Protein AF-A0A7C5RWA0-F1 (afdb_monomer_lite)

Foldseek 3Di:
DDPVVVVVVVVVVVVVVVVVVVVVVVVVVVVPPPPPPVVVVVLVVVV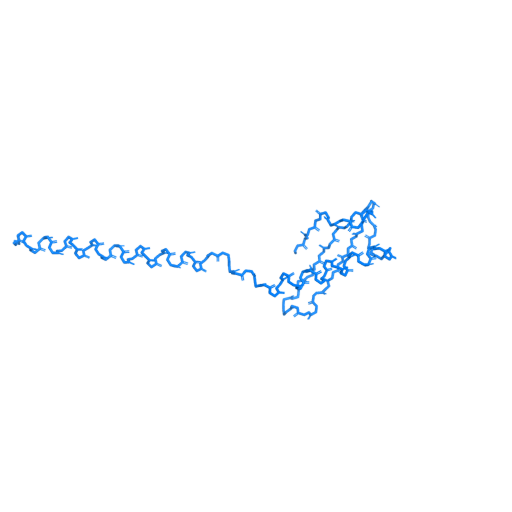LVVLLVCVVVVHADDDPQWGKDWDQSPPDPDRDIWIFIAGNNRHTDDTDD

Sequence (97 aa):
MNRVRKSFFLIASVFLIFSLMYLILLKMMSFGPKLYSISRFDDNLVLIKKAYDKCKRGEGQKVGTYSILTFDSPESKTRIKRKFVLDKDCSIKLFVY

pLDDT: mean 70.69, std 13.09, range [41.12, 88.88]

Secondary structure (DSSP, 8-state):
--HHHHHHHHHHHHHHHHHHHHHHHHHHHHTS-----HHHHHHHHHHHHHHHHHHHTT-SEEETTEEEEEEE-SSSSS-PEEEEEE-TT--EEEEE-

Radius of gyration: 26.77 Å; chains: 1; bounding box: 58×27×69 Å

Structure (mmCIF, N/CA/C/O backbone):
data_AF-A0A7C5RWA0-F1
#
_entry.id   AF-A0A7C5RWA0-F1
#
loop_
_atom_site.group_PDB
_atom_site.id
_atom_site.type_symbol
_atom_site.label_atom_id
_atom_site.label_alt_id
_atom_site.label_comp_id
_atom_site.label_asym_id
_atom_site.label_entity_id
_atom_site.label_seq_id
_atom_site.pdbx_PDB_ins_code
_atom_site.Cartn_x
_atom_site.Cartn_y
_atom_site.Cartn_z
_atom_site.occupancy
_atom_site.B_iso_or_equiv
_atom_site.auth_seq_id
_atom_site.auth_comp_id
_atom_site.auth_asym_id
_atom_site.auth_atom_id
_atom_site.pdbx_PDB_model_num
ATOM 1 N N . MET A 1 1 ? 40.953 15.010 -48.047 1.00 57.16 1 MET A N 1
ATOM 2 C CA . MET A 1 1 ? 39.932 14.035 -47.581 1.00 57.16 1 MET A CA 1
ATOM 3 C C . MET A 1 1 ? 38.705 14.116 -48.490 1.00 57.16 1 MET A C 1
ATOM 5 O O . MET A 1 1 ? 38.024 15.136 -48.461 1.00 57.16 1 MET A O 1
ATOM 9 N N . ASN A 1 2 ? 38.472 13.094 -49.328 1.00 59.16 2 ASN A N 1
ATOM 10 C CA . ASN A 1 2 ? 37.393 13.053 -50.333 1.00 59.16 2 ASN A CA 1
ATOM 11 C C . ASN A 1 2 ? 36.011 13.301 -49.708 1.00 59.16 2 ASN A C 1
ATOM 13 O O . ASN A 1 2 ? 35.725 12.753 -48.643 1.00 59.16 2 ASN A O 1
ATOM 17 N N . ARG A 1 3 ? 35.148 14.085 -50.381 1.00 65.81 3 ARG A N 1
ATOM 18 C CA . ARG A 1 3 ? 33.767 14.399 -49.941 1.00 65.81 3 ARG A CA 1
ATOM 19 C C . ARG A 1 3 ? 33.004 13.156 -49.473 1.00 65.81 3 ARG A C 1
ATOM 21 O O . ARG A 1 3 ? 32.368 13.199 -48.431 1.00 65.81 3 ARG A O 1
ATOM 28 N N . VAL A 1 4 ? 33.187 12.035 -50.170 1.00 70.88 4 VAL A N 1
ATOM 29 C CA . VAL A 1 4 ? 32.588 10.730 -49.845 1.00 70.88 4 VAL A CA 1
ATOM 30 C C . VAL A 1 4 ? 32.946 10.249 -48.431 1.00 70.88 4 VAL A C 1
ATOM 32 O O . VAL A 1 4 ? 32.070 9.816 -47.689 1.00 70.88 4 VAL A O 1
ATOM 35 N N . ARG A 1 5 ? 34.211 10.390 -48.004 1.00 72.19 5 ARG A N 1
ATOM 36 C CA . ARG A 1 5 ? 34.641 10.006 -46.647 1.00 72.19 5 ARG A CA 1
ATOM 37 C C . ARG A 1 5 ? 34.039 10.914 -45.576 1.00 72.19 5 ARG A C 1
ATOM 39 O O . ARG A 1 5 ? 33.700 10.422 -44.509 1.00 72.19 5 ARG A O 1
ATOM 46 N N . LYS A 1 6 ? 33.881 12.215 -45.857 1.00 72.88 6 LYS A N 1
ATOM 47 C CA . LYS A 1 6 ? 33.235 13.163 -44.930 1.00 72.88 6 LYS A CA 1
ATOM 48 C C . LYS A 1 6 ? 31.749 12.843 -44.754 1.00 72.88 6 LYS A C 1
ATOM 50 O O . LYS A 1 6 ? 31.278 12.810 -43.624 1.00 72.88 6 LYS A O 1
ATOM 55 N N . SER A 1 7 ? 31.040 12.554 -45.846 1.00 76.69 7 SER A N 1
ATOM 56 C CA . SER A 1 7 ? 29.625 12.164 -45.814 1.00 76.69 7 SER A CA 1
ATOM 57 C C . SER A 1 7 ? 29.406 10.837 -45.088 1.00 76.69 7 SER A C 1
ATOM 59 O O . SER A 1 7 ? 28.496 10.739 -44.274 1.00 76.69 7 SER A O 1
ATOM 61 N N . PHE A 1 8 ? 30.272 9.843 -45.308 1.00 82.00 8 PHE A N 1
ATOM 62 C CA . PHE A 1 8 ? 30.203 8.572 -44.583 1.00 82.00 8 PHE A CA 1
ATOM 63 C C . PHE A 1 8 ? 30.415 8.757 -43.074 1.00 82.00 8 PHE A C 1
ATOM 65 O O . PHE A 1 8 ? 29.668 8.202 -42.273 1.00 82.00 8 PHE A O 1
ATOM 72 N N . PHE A 1 9 ? 31.383 9.592 -42.681 1.00 82.38 9 PHE A N 1
ATOM 73 C CA . PHE A 1 9 ? 31.643 9.894 -41.271 1.00 82.38 9 PHE A CA 1
ATOM 74 C C . PHE A 1 9 ? 30.462 10.609 -40.600 1.00 82.38 9 PHE A C 1
ATOM 76 O O . PHE A 1 9 ? 30.136 10.311 -39.456 1.00 82.38 9 PHE A O 1
ATOM 83 N N . LEU A 1 10 ? 29.801 11.513 -41.331 1.00 82.19 10 LEU A N 1
ATOM 84 C CA . LEU A 1 10 ? 28.585 12.207 -40.895 1.00 82.19 10 LEU A CA 1
ATOM 85 C C . LEU A 1 10 ? 27.403 11.250 -40.706 1.00 82.19 10 LEU A C 1
ATOM 87 O O . LEU A 1 10 ? 26.678 11.353 -39.724 1.00 82.19 10 LEU A O 1
ATOM 91 N N . ILE A 1 11 ? 27.211 10.300 -41.620 1.00 85.62 11 ILE A N 1
ATOM 92 C CA . ILE A 1 11 ? 26.133 9.310 -41.502 1.00 85.62 11 ILE A CA 1
ATOM 93 C C . ILE A 1 11 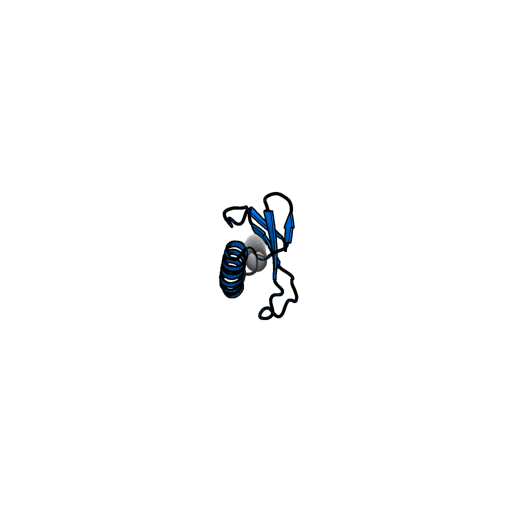? 26.397 8.381 -40.312 1.00 85.62 11 ILE A C 1
ATOM 95 O O . ILE A 1 11 ? 25.503 8.145 -39.502 1.00 85.62 11 ILE A O 1
ATOM 99 N N . ALA A 1 12 ? 27.635 7.901 -40.166 1.00 85.69 12 ALA A N 1
ATOM 100 C CA . ALA A 1 12 ? 28.023 7.024 -39.068 1.00 85.69 12 ALA A CA 1
ATOM 101 C C . ALA A 1 12 ? 27.890 7.707 -37.696 1.00 85.69 12 ALA A C 1
ATOM 103 O O . ALA A 1 12 ? 27.411 7.085 -36.747 1.00 85.69 12 ALA A O 1
ATOM 104 N N . SER A 1 13 ? 28.263 8.988 -37.585 1.00 84.06 13 SER A N 1
ATOM 105 C CA . SER A 1 13 ? 28.135 9.732 -36.329 1.00 84.06 13 SER A CA 1
ATOM 106 C C . SER A 1 13 ? 26.674 9.957 -35.940 1.00 84.06 13 SER A C 1
ATOM 108 O O . SER A 1 13 ? 26.323 9.764 -34.778 1.00 84.06 13 SER A O 1
ATOM 110 N N . VAL A 1 14 ? 25.800 10.279 -36.898 1.00 88.06 14 VAL A N 1
ATOM 111 C CA . VAL A 1 14 ? 24.355 10.413 -36.648 1.00 88.06 14 VAL A CA 1
ATOM 112 C C . VAL A 1 14 ? 23.751 9.080 -36.198 1.00 88.06 14 VAL A C 1
ATOM 114 O O . VAL A 1 14 ? 22.981 9.055 -35.239 1.00 88.06 14 VAL A O 1
ATOM 117 N N . PHE A 1 15 ? 24.138 7.966 -36.825 1.00 86.94 15 PHE A N 1
ATOM 118 C CA . PHE A 1 15 ? 23.650 6.635 -36.453 1.00 86.94 15 PHE A CA 1
ATOM 119 C C . PHE A 1 15 ? 24.080 6.231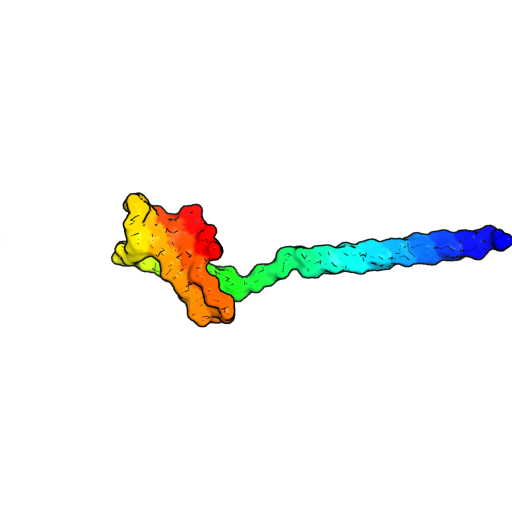 -35.034 1.00 86.94 15 PHE A C 1
ATOM 121 O O . PHE A 1 15 ? 23.273 5.718 -34.257 1.00 86.94 15 PHE A O 1
ATOM 128 N N . LEU A 1 16 ? 25.333 6.523 -34.666 1.00 86.75 16 LEU A N 1
ATOM 129 C CA . LEU A 1 16 ? 25.852 6.306 -33.312 1.00 86.75 16 LEU A CA 1
ATOM 130 C C . LEU A 1 16 ? 25.085 7.120 -32.265 1.00 86.75 16 LEU A C 1
ATOM 132 O O . LEU A 1 16 ? 24.727 6.582 -31.217 1.00 86.75 16 LEU A O 1
ATOM 136 N N . ILE A 1 17 ? 24.787 8.389 -32.556 1.00 87.00 17 ILE A N 1
ATOM 137 C CA . ILE A 1 17 ? 24.024 9.258 -31.651 1.00 87.00 17 ILE A CA 1
ATOM 138 C C . ILE A 1 17 ? 22.596 8.728 -31.469 1.00 87.00 17 ILE A C 1
ATOM 140 O O . ILE A 1 17 ? 22.126 8.619 -30.336 1.00 87.00 17 ILE A O 1
ATOM 144 N N . PHE A 1 18 ? 21.922 8.339 -32.554 1.00 86.75 18 PHE A N 1
ATOM 145 C CA . PHE A 1 18 ? 20.577 7.759 -32.483 1.00 86.75 18 PHE A CA 1
ATOM 146 C C . PHE A 1 18 ? 20.545 6.464 -31.667 1.00 86.75 18 PHE A C 1
ATOM 148 O O . PHE A 1 18 ? 19.674 6.292 -30.812 1.00 86.75 18 PHE A O 1
ATOM 155 N N . SER A 1 19 ? 21.520 5.577 -31.877 1.00 88.12 19 SER A N 1
ATOM 156 C CA . SER A 1 19 ? 21.631 4.333 -31.114 1.00 88.12 19 SER A CA 1
ATOM 157 C C . SER A 1 19 ? 21.857 4.591 -29.622 1.00 88.12 19 SER A C 1
ATOM 159 O O . SER A 1 19 ? 21.262 3.912 -28.784 1.00 88.12 19 SER A O 1
ATOM 161 N N . LEU A 1 20 ? 22.692 5.575 -29.274 1.00 88.88 20 LEU A N 1
ATOM 162 C CA . LEU A 1 20 ? 22.944 5.949 -27.883 1.00 88.88 20 LEU A CA 1
ATOM 163 C C . LEU A 1 20 ? 21.674 6.507 -27.225 1.00 88.88 20 LEU A C 1
ATOM 165 O O . LEU A 1 20 ? 21.331 6.118 -26.108 1.00 88.88 20 LEU A O 1
ATOM 169 N N . MET A 1 21 ? 20.940 7.368 -27.935 1.00 85.25 21 MET A N 1
ATOM 170 C CA . MET A 1 21 ? 19.690 7.933 -27.431 1.00 85.25 21 MET A CA 1
ATOM 171 C C . MET A 1 21 ? 18.611 6.874 -27.201 1.00 85.25 21 MET A C 1
ATOM 173 O O . MET A 1 21 ? 17.905 6.927 -26.193 1.00 85.25 21 MET A O 1
ATOM 177 N N . TYR A 1 22 ? 18.514 5.881 -28.085 1.00 87.44 22 TYR A N 1
ATOM 178 C CA . TYR A 1 22 ? 17.589 4.761 -27.930 1.00 87.44 22 TYR A CA 1
ATOM 179 C C . TYR A 1 22 ? 17.894 3.921 -26.678 1.00 87.44 22 TYR A C 1
ATOM 181 O O . TYR A 1 22 ? 16.984 3.587 -25.918 1.00 87.44 22 TYR A O 1
ATOM 189 N N . LEU A 1 23 ? 19.174 3.648 -26.397 1.00 83.44 23 LEU A N 1
ATOM 190 C CA . LEU A 1 23 ? 19.590 2.946 -25.176 1.00 83.44 23 LEU A CA 1
ATOM 191 C C . LEU A 1 23 ? 19.267 3.743 -23.904 1.00 83.44 23 LEU A C 1
ATOM 193 O O . LEU A 1 23 ? 18.860 3.158 -22.899 1.00 83.44 23 LEU A O 1
ATOM 197 N N . ILE A 1 24 ? 19.409 5.072 -23.941 1.00 81.31 24 ILE A N 1
ATOM 198 C CA . ILE A 1 24 ? 19.042 5.949 -22.820 1.00 81.31 24 ILE A CA 1
ATOM 199 C C . ILE A 1 24 ? 17.526 5.920 -22.586 1.00 81.31 24 ILE A C 1
ATOM 201 O O . ILE A 1 24 ? 17.099 5.762 -21.444 1.00 81.31 24 ILE A O 1
ATOM 205 N N . LEU A 1 25 ? 16.715 6.003 -23.645 1.00 78.81 25 LEU A N 1
ATOM 206 C CA . LEU A 1 25 ? 15.252 5.898 -23.566 1.00 78.81 25 LEU A CA 1
ATOM 207 C C . LEU A 1 25 ? 14.799 4.551 -22.982 1.00 78.81 25 LEU A C 1
ATOM 209 O O . LEU A 1 25 ? 13.977 4.528 -22.070 1.00 78.81 25 LEU A O 1
ATOM 213 N N . LEU A 1 26 ? 15.387 3.438 -23.430 1.00 73.50 26 LEU A N 1
ATOM 214 C CA . LEU A 1 26 ? 15.135 2.104 -22.870 1.00 73.50 26 LEU A CA 1
ATOM 215 C C . LEU A 1 26 ? 15.498 2.018 -21.385 1.00 73.50 26 LEU A C 1
ATOM 217 O O . LEU A 1 26 ? 14.747 1.461 -20.582 1.00 73.50 26 LEU A O 1
ATOM 221 N N . LYS A 1 27 ? 16.639 2.597 -20.998 1.00 71.06 27 LYS A N 1
ATOM 222 C CA . LYS A 1 27 ? 17.069 2.632 -19.599 1.00 71.06 27 LYS A CA 1
ATOM 223 C C . LYS A 1 27 ? 16.112 3.475 -18.751 1.00 71.06 27 LYS A C 1
ATOM 225 O O . LYS A 1 27 ? 15.739 3.032 -17.673 1.00 71.06 27 LYS A O 1
ATOM 230 N N . MET A 1 28 ? 15.648 4.621 -19.252 1.00 64.38 28 MET A N 1
ATOM 231 C CA . MET A 1 28 ? 14.630 5.454 -18.596 1.00 64.38 28 MET A CA 1
ATOM 232 C C . MET A 1 28 ? 13.281 4.731 -18.455 1.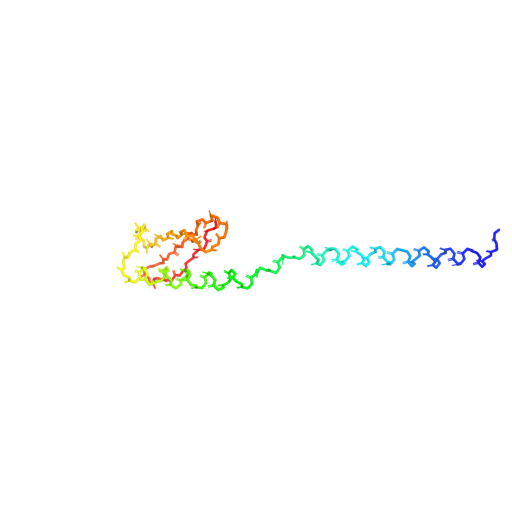00 64.38 28 MET A C 1
ATOM 234 O O . MET A 1 28 ? 12.660 4.827 -17.402 1.00 64.38 28 MET A O 1
ATOM 238 N N . MET A 1 29 ? 12.851 3.947 -19.452 1.00 60.94 29 MET A N 1
ATOM 239 C CA . MET A 1 29 ? 11.647 3.107 -19.339 1.00 60.94 29 MET A CA 1
ATOM 240 C C . MET A 1 29 ? 11.805 2.001 -18.283 1.00 60.94 29 MET A C 1
ATOM 242 O O . MET A 1 29 ? 10.857 1.715 -17.558 1.00 60.94 29 MET A O 1
ATOM 246 N N . SER A 1 30 ? 13.005 1.431 -18.132 1.00 55.94 30 SER A N 1
ATOM 247 C CA . SER A 1 30 ? 13.335 0.481 -17.053 1.00 55.94 30 SER A CA 1
ATOM 248 C C . SER A 1 30 ? 13.369 1.134 -15.657 1.00 55.94 30 SER A C 1
ATOM 250 O O . SER A 1 30 ? 13.124 0.469 -14.650 1.00 55.94 30 SER A O 1
ATOM 252 N N . PHE A 1 31 ? 13.609 2.450 -15.590 1.00 52.09 31 PHE A N 1
ATOM 253 C CA . PHE A 1 31 ? 13.458 3.274 -14.383 1.00 52.09 31 PHE A CA 1
ATOM 254 C C . PHE A 1 31 ? 12.039 3.831 -14.179 1.00 52.09 31 PHE A C 1
ATOM 256 O O . PHE A 1 31 ? 11.795 4.485 -13.161 1.00 52.09 31 PHE A O 1
ATOM 263 N N . GLY A 1 32 ? 11.091 3.553 -15.086 1.00 50.47 32 GLY A N 1
ATOM 264 C CA . GLY A 1 32 ? 9.667 3.729 -14.804 1.00 50.47 32 GLY A CA 1
ATOM 265 C C . GLY A 1 32 ? 9.317 3.008 -13.497 1.00 50.47 32 GLY A C 1
ATOM 266 O O . GLY A 1 32 ? 9.984 2.020 -13.171 1.00 50.47 32 GLY A O 1
ATOM 267 N N . PRO A 1 33 ? 8.346 3.504 -12.703 1.00 45.12 33 PRO A N 1
ATOM 268 C CA . PRO A 1 33 ? 8.056 2.958 -11.381 1.00 45.12 33 PRO A CA 1
ATOM 269 C C . PRO A 1 33 ? 7.922 1.450 -11.527 1.00 45.12 33 PRO A C 1
ATOM 271 O O . PRO A 1 33 ? 7.011 1.006 -12.227 1.00 45.12 33 PRO A O 1
ATOM 274 N N . LYS A 1 34 ? 8.886 0.694 -10.961 1.00 45.44 34 LYS A N 1
ATOM 275 C CA . LYS A 1 34 ? 8.910 -0.777 -10.980 1.00 45.44 34 LYS A CA 1
ATOM 276 C C . LYS A 1 34 ? 7.471 -1.213 -10.860 1.00 45.44 34 LYS A C 1
ATOM 278 O O . LYS A 1 34 ? 6.895 -0.860 -9.831 1.00 45.44 34 LYS A O 1
ATOM 283 N N . LEU A 1 35 ? 6.931 -1.864 -11.901 1.00 42.19 35 LEU A N 1
ATOM 284 C CA . LEU A 1 35 ? 5.580 -2.425 -11.941 1.00 42.19 35 LEU A CA 1
ATOM 285 C C . LEU A 1 35 ? 5.233 -2.840 -10.521 1.00 42.19 35 LEU A C 1
ATOM 287 O O . LEU A 1 35 ? 5.786 -3.824 -10.021 1.00 42.19 35 LEU A O 1
ATOM 291 N N . TYR A 1 36 ? 4.477 -1.975 -9.835 1.00 41.12 36 TYR A N 1
ATOM 292 C CA . TYR A 1 36 ? 4.161 -2.141 -8.428 1.00 41.12 36 TYR A CA 1
ATOM 293 C C . TYR A 1 36 ? 3.431 -3.466 -8.412 1.00 41.12 36 TYR A C 1
ATOM 295 O O . TYR A 1 36 ? 2.360 -3.577 -9.004 1.00 41.12 36 TYR A O 1
ATOM 303 N N . SER A 1 37 ? 4.117 -4.491 -7.908 1.00 45.50 37 SER A N 1
ATOM 304 C CA . SER A 1 37 ? 3.774 -5.878 -8.178 1.00 45.50 37 SER A CA 1
ATOM 305 C C . SER A 1 37 ? 2.302 -6.061 -7.858 1.00 45.50 37 SER A C 1
ATOM 307 O O . SER A 1 37 ? 1.895 -5.753 -6.741 1.00 45.50 37 SER A O 1
ATOM 309 N N . ILE A 1 38 ? 1.513 -6.514 -8.829 1.00 49.41 38 ILE A N 1
ATOM 310 C CA . ILE A 1 38 ? 0.064 -6.739 -8.703 1.00 49.41 38 ILE A CA 1
ATOM 311 C C . ILE A 1 38 ? -0.262 -7.503 -7.402 1.00 49.41 38 ILE A C 1
ATOM 313 O O . ILE A 1 38 ? -1.219 -7.172 -6.713 1.00 49.41 38 ILE A O 1
ATOM 317 N N . SER A 1 39 ? 0.650 -8.378 -6.962 1.00 48.38 39 SER A N 1
ATOM 318 C CA . SER A 1 39 ? 0.608 -9.061 -5.663 1.00 48.38 39 SER A CA 1
ATOM 319 C C . SER A 1 39 ? 0.480 -8.141 -4.434 1.00 48.38 39 SER A C 1
ATOM 321 O O . SER A 1 39 ? -0.238 -8.463 -3.499 1.00 48.38 39 SER A O 1
ATOM 323 N N . ARG A 1 40 ? 1.119 -6.963 -4.412 1.00 51.34 40 ARG A N 1
ATOM 324 C CA . ARG A 1 40 ? 0.985 -5.990 -3.311 1.00 51.34 40 ARG A CA 1
ATOM 325 C C . ARG A 1 40 ? -0.364 -5.277 -3.326 1.00 51.34 40 ARG A C 1
ATOM 327 O O . ARG A 1 40 ? -0.760 -4.749 -2.288 1.00 51.34 40 ARG A O 1
ATOM 334 N N . PHE A 1 41 ? -1.023 -5.198 -4.481 1.00 55.28 41 PHE A N 1
ATOM 335 C CA . PHE A 1 41 ? -2.350 -4.602 -4.598 1.00 55.28 41 PHE A CA 1
ATOM 336 C C . PHE A 1 41 ? -3.408 -5.540 -4.006 1.00 55.28 41 PHE A C 1
ATOM 338 O O . PHE A 1 41 ? -4.237 -5.090 -3.217 1.00 55.28 41 PHE A O 1
ATOM 345 N N . ASP A 1 42 ? -3.284 -6.842 -4.272 1.00 60.06 42 ASP A N 1
ATOM 346 C CA . ASP A 1 42 ? -4.109 -7.879 -3.643 1.00 60.06 42 ASP A CA 1
ATOM 347 C C . ASP A 1 42 ? -3.880 -7.946 -2.124 1.00 60.06 42 ASP A C 1
ATOM 349 O O . ASP A 1 42 ? -4.842 -7.887 -1.355 1.00 60.06 42 ASP A O 1
ATOM 353 N N . ASP A 1 43 ? -2.621 -7.921 -1.663 1.00 62.78 43 ASP A N 1
ATOM 354 C CA . ASP A 1 43 ? -2.305 -7.864 -0.225 1.00 62.78 43 ASP A CA 1
ATOM 355 C C . ASP A 1 43 ? -2.898 -6.609 0.443 1.00 62.78 43 ASP A C 1
ATOM 357 O O . ASP A 1 43 ? -3.380 -6.638 1.578 1.00 62.78 43 ASP A O 1
ATOM 361 N N . ASN A 1 44 ? -2.861 -5.468 -0.256 1.00 65.44 44 ASN A N 1
ATOM 362 C CA . ASN A 1 44 ? -3.468 -4.229 0.220 1.00 65.44 44 ASN A CA 1
ATOM 363 C C . ASN A 1 44 ? -4.989 -4.353 0.329 1.00 65.44 44 ASN A C 1
ATOM 365 O O . ASN A 1 44 ? -5.535 -3.921 1.339 1.00 65.44 44 ASN A O 1
ATOM 369 N N . LEU A 1 45 ? -5.667 -4.956 -0.651 1.00 71.00 45 LEU A N 1
ATOM 370 C CA . LEU A 1 45 ? -7.116 -5.184 -0.619 1.00 71.00 45 LEU A CA 1
ATOM 371 C C . LEU A 1 45 ? -7.529 -6.071 0.562 1.00 71.00 45 LEU A C 1
ATOM 373 O O . LEU A 1 45 ? -8.494 -5.753 1.262 1.00 71.00 45 LEU A O 1
ATOM 377 N N . VAL A 1 46 ? -6.769 -7.133 0.842 1.00 77.38 46 VAL A N 1
ATOM 378 C CA . VAL A 1 46 ? -7.008 -8.008 2.000 1.00 77.38 46 VAL A CA 1
ATOM 379 C C . VAL A 1 46 ? -6.837 -7.240 3.314 1.00 77.38 46 VAL A C 1
ATOM 381 O O . VAL A 1 46 ? -7.695 -7.326 4.197 1.00 77.38 46 VAL A O 1
ATOM 384 N N . LEU A 1 47 ? -5.774 -6.439 3.446 1.00 76.81 47 LEU A N 1
ATOM 385 C CA . LEU A 1 47 ? -5.538 -5.627 4.644 1.00 76.81 47 LEU A CA 1
ATOM 386 C C . LEU A 1 47 ? -6.574 -4.509 4.815 1.00 76.81 47 LEU A C 1
ATOM 388 O O . LEU A 1 47 ? -7.011 -4.266 5.936 1.00 76.81 47 LEU A O 1
ATOM 392 N N . ILE A 1 48 ? -7.018 -3.884 3.723 1.00 75.88 48 ILE A N 1
ATOM 393 C CA . ILE A 1 48 ? -8.095 -2.885 3.704 1.00 75.88 48 ILE A CA 1
ATOM 394 C C . ILE A 1 48 ? -9.399 -3.501 4.208 1.00 75.88 48 ILE A C 1
ATOM 396 O O . ILE A 1 48 ? -10.032 -2.950 5.110 1.00 75.88 48 ILE A O 1
ATOM 400 N N . LYS A 1 49 ? -9.779 -4.669 3.679 1.00 82.19 49 LYS A N 1
ATOM 401 C CA . LYS A 1 49 ? -10.982 -5.383 4.117 1.00 82.19 49 LYS A CA 1
ATOM 402 C C . LYS A 1 49 ? -10.896 -5.751 5.598 1.00 82.19 49 LYS A C 1
ATOM 404 O O . LYS A 1 49 ? -11.833 -5.512 6.353 1.00 82.19 49 LYS A O 1
ATOM 409 N N . LYS A 1 50 ? -9.737 -6.239 6.043 1.00 82.38 50 LYS A N 1
ATOM 410 C CA . LYS A 1 50 ? -9.484 -6.559 7.454 1.00 82.38 50 LYS A CA 1
ATOM 411 C C . LYS A 1 50 ? -9.560 -5.320 8.354 1.00 82.38 50 LYS A C 1
ATOM 413 O O . LYS A 1 50 ? -10.051 -5.414 9.476 1.00 82.38 50 LYS A O 1
ATOM 418 N N . ALA A 1 51 ? -9.089 -4.169 7.876 1.00 80.88 51 ALA A N 1
ATOM 419 C CA . ALA A 1 51 ? -9.190 -2.893 8.578 1.00 80.88 51 ALA A CA 1
ATOM 420 C C . ALA A 1 51 ? -10.651 -2.437 8.712 1.00 80.88 51 ALA A C 1
ATOM 422 O O . ALA A 1 51 ? -11.081 -2.058 9.801 1.00 80.88 51 ALA A O 1
ATOM 423 N N . TYR A 1 52 ? -11.430 -2.557 7.638 1.00 81.94 52 TYR A N 1
ATOM 424 C CA . TYR A 1 52 ? -12.861 -2.266 7.636 1.00 81.94 52 TYR A CA 1
ATOM 425 C C . TYR A 1 52 ? -13.639 -3.159 8.614 1.00 81.94 52 TYR A C 1
ATOM 427 O O . TYR A 1 52 ? -14.384 -2.652 9.454 1.00 81.94 52 TYR A O 1
ATOM 435 N N . ASP A 1 53 ? -13.416 -4.475 8.567 1.00 85.56 53 ASP A N 1
ATOM 436 C CA . ASP A 1 53 ? -14.110 -5.437 9.428 1.00 85.56 53 ASP A CA 1
ATOM 437 C C . ASP A 1 53 ? -13.808 -5.196 10.914 1.00 85.56 53 ASP A C 1
ATOM 439 O O . ASP A 1 53 ? -14.713 -5.249 11.748 1.00 85.56 53 ASP A O 1
ATOM 443 N N . LYS A 1 54 ? -12.551 -4.879 11.254 1.00 83.56 54 LYS A N 1
ATOM 444 C CA . LYS A 1 54 ? -12.164 -4.522 12.627 1.00 83.56 54 LYS A CA 1
ATOM 445 C C . LYS A 1 54 ? -12.8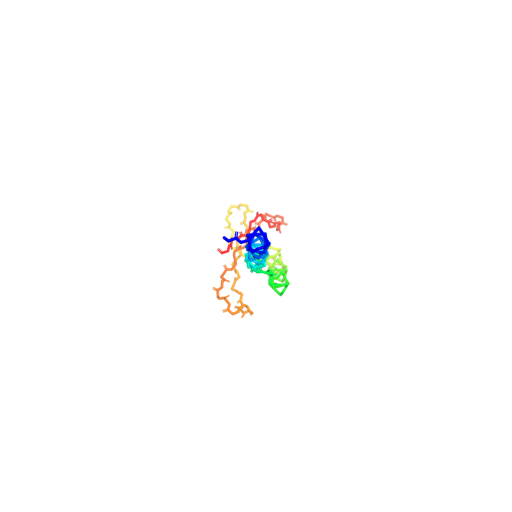00 -3.215 13.089 1.00 83.56 54 LYS A C 1
ATOM 447 O O . LYS A 1 54 ? -13.329 -3.163 14.196 1.00 83.56 54 LYS A O 1
ATOM 452 N N . CYS A 1 55 ? -12.823 -2.196 12.233 1.00 81.44 55 CYS A N 1
ATOM 453 C CA . CYS A 1 55 ? -13.497 -0.938 12.544 1.00 81.44 55 CYS A CA 1
ATOM 454 C C . CYS A 1 55 ? -14.998 -1.146 12.801 1.00 81.44 55 CYS A C 1
ATOM 456 O O . CYS A 1 55 ? -15.519 -0.646 13.797 1.00 81.44 55 CYS A O 1
ATOM 458 N N . LYS A 1 56 ? -15.682 -1.972 11.993 1.00 83.25 56 LYS A N 1
ATOM 459 C CA . LYS A 1 56 ? -17.097 -2.319 12.215 1.00 83.25 56 LYS A CA 1
ATOM 460 C C . LYS A 1 56 ? -17.359 -3.033 13.539 1.00 83.25 56 LYS A C 1
ATOM 462 O O . LYS A 1 56 ? -18.422 -2.853 14.122 1.00 83.25 56 LYS A O 1
ATOM 467 N N . ARG A 1 57 ? -16.402 -3.826 14.024 1.00 86.12 57 ARG A N 1
ATOM 468 C CA . ARG A 1 57 ? -16.467 -4.482 15.342 1.00 86.12 57 ARG A CA 1
ATOM 469 C C . ARG A 1 57 ? -16.146 -3.531 16.500 1.00 86.12 57 ARG A C 1
ATOM 471 O O . ARG A 1 57 ? -16.192 -3.940 17.654 1.00 86.12 57 ARG A O 1
ATOM 478 N N . GLY A 1 58 ? -15.824 -2.270 16.208 1.00 77.88 58 GLY A N 1
ATOM 479 C CA . GLY A 1 58 ? -15.406 -1.282 17.198 1.00 77.88 58 GLY A CA 1
ATOM 480 C C . GLY A 1 58 ? -13.980 -1.492 17.712 1.00 77.88 58 GLY A C 1
ATOM 481 O O . GLY A 1 58 ? -13.613 -0.877 18.714 1.00 77.88 58 GLY A O 1
ATOM 482 N N . GLU A 1 59 ? -13.191 -2.340 17.044 1.00 76.56 59 GLU A N 1
ATOM 483 C CA . GLU A 1 59 ? -11.795 -2.618 17.372 1.00 76.56 59 GLU A CA 1
ATOM 484 C C . GLU A 1 59 ? -10.866 -1.545 16.781 1.00 76.56 59 GLU A C 1
ATOM 486 O O . GLU A 1 59 ? -11.085 -1.036 15.681 1.00 76.56 59 GLU A O 1
ATOM 491 N N . GLY A 1 60 ? -9.777 -1.242 17.492 1.00 74.44 60 GLY A N 1
ATOM 492 C CA . GLY A 1 60 ? -8.768 -0.265 17.078 1.00 74.44 60 GLY A CA 1
ATOM 493 C C . GLY A 1 60 ? -8.593 0.871 18.077 1.00 74.44 60 GLY A C 1
ATOM 494 O O . GLY A 1 60 ? -9.376 1.042 19.011 1.00 74.44 60 GLY A O 1
ATOM 495 N N . GLN A 1 61 ? -7.526 1.646 17.901 1.00 81.25 61 GLN A N 1
ATOM 496 C CA . GLN A 1 61 ? -7.252 2.783 18.769 1.00 81.25 61 GLN A CA 1
ATOM 497 C C . GLN A 1 61 ? -8.138 3.956 18.345 1.00 81.25 61 GLN A C 1
ATOM 499 O O . GLN A 1 61 ? -7.949 4.522 17.268 1.00 81.25 61 GLN A O 1
ATOM 504 N N . LYS A 1 62 ? -9.112 4.315 19.183 1.00 77.81 62 LYS A N 1
ATOM 505 C CA . LYS A 1 62 ? -10.011 5.444 18.924 1.00 77.81 62 LYS A CA 1
ATOM 506 C C . LYS A 1 62 ? -9.321 6.755 19.289 1.00 77.81 62 LYS A C 1
ATOM 508 O O . LYS A 1 62 ? -8.885 6.931 20.424 1.00 77.81 62 LYS A O 1
ATOM 513 N N . VAL A 1 63 ? -9.233 7.670 18.330 1.00 77.56 63 VAL A N 1
ATOM 514 C CA . VAL A 1 63 ? -8.674 9.014 18.503 1.00 77.56 63 VAL A CA 1
ATOM 515 C C . VAL A 1 63 ? -9.675 10.014 17.932 1.00 77.56 63 VAL A C 1
ATOM 517 O O . VAL A 1 63 ? -9.777 10.199 16.719 1.00 77.56 63 VAL A O 1
ATOM 520 N N . GLY A 1 64 ? -10.459 10.637 18.815 1.00 80.19 64 GLY A N 1
ATOM 521 C CA . GLY A 1 64 ? -11.539 11.542 18.421 1.00 80.19 64 GLY A CA 1
ATOM 522 C C . GLY A 1 64 ? -12.630 10.821 17.623 1.00 80.19 64 GLY A C 1
ATOM 523 O O . GLY A 1 64 ? -13.270 9.900 18.127 1.00 80.19 64 GLY A O 1
ATOM 524 N N . THR A 1 65 ? -12.854 11.249 16.378 1.00 78.38 65 THR A N 1
ATOM 525 C CA . THR A 1 65 ? -13.801 10.617 15.442 1.00 78.38 65 THR A CA 1
ATOM 526 C C . THR A 1 65 ? -13.197 9.443 14.670 1.00 78.38 65 THR A C 1
ATOM 528 O O . THR A 1 65 ? -13.933 8.721 14.007 1.00 78.38 65 THR A O 1
ATOM 531 N N . TYR A 1 66 ? -11.885 9.225 14.768 1.00 77.00 66 TYR A N 1
ATOM 532 C CA . TYR A 1 66 ? -11.173 8.257 13.944 1.00 77.00 66 TYR A CA 1
ATOM 533 C C . TYR A 1 66 ? -10.827 6.979 14.709 1.00 77.00 66 TYR A C 1
ATOM 535 O O . TYR A 1 66 ? -10.547 6.998 15.909 1.00 77.00 66 TYR A O 1
ATOM 543 N N . SER A 1 67 ? -10.781 5.869 13.980 1.00 77.75 67 SER A N 1
ATOM 544 C CA . SER A 1 67 ? -10.263 4.581 14.433 1.00 77.75 67 SER A CA 1
ATOM 545 C C . SER A 1 67 ? -8.960 4.279 13.701 1.00 77.75 67 SER A C 1
ATOM 547 O O . SER A 1 67 ? -8.922 4.190 12.473 1.00 77.75 67 SER A O 1
ATOM 549 N N . ILE A 1 68 ? -7.877 4.130 14.461 1.00 80.06 68 ILE A N 1
ATOM 550 C CA . ILE A 1 68 ? -6.544 3.834 13.939 1.00 80.06 68 ILE A CA 1
ATOM 551 C C . ILE A 1 68 ? -6.273 2.342 14.113 1.00 80.06 68 ILE A C 1
ATOM 553 O O . ILE A 1 68 ? -6.290 1.809 15.227 1.00 80.06 68 ILE A O 1
ATOM 557 N N . LEU A 1 69 ? -5.982 1.667 13.003 1.00 80.31 69 LEU A N 1
ATOM 558 C CA . LEU A 1 69 ? -5.634 0.251 12.969 1.00 80.31 69 LEU A CA 1
ATOM 559 C C . LEU A 1 69 ? -4.247 0.077 12.361 1.00 80.31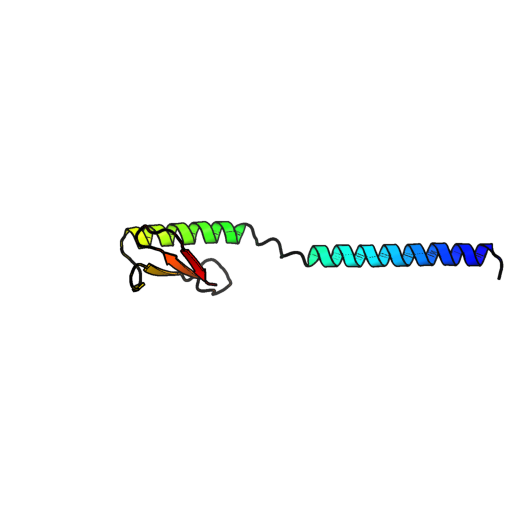 69 LEU A C 1
ATOM 561 O O . LEU A 1 69 ? -3.961 0.561 11.269 1.00 80.31 69 LEU A O 1
ATOM 565 N N . THR A 1 70 ? -3.379 -0.625 13.082 1.00 79.06 70 THR A N 1
ATOM 566 C CA . THR A 1 70 ? -2.042 -0.978 12.598 1.00 79.06 70 THR A CA 1
ATOM 567 C C . THR A 1 70 ? -2.018 -2.468 12.307 1.00 79.06 70 THR A C 1
ATOM 569 O O . THR A 1 70 ? -2.401 -3.269 13.161 1.00 79.06 70 THR A O 1
ATOM 572 N N . PHE A 1 71 ? -1.570 -2.836 11.113 1.00 75.06 71 PHE A N 1
ATOM 573 C CA . PHE A 1 71 ? -1.363 -4.226 10.737 1.00 75.06 71 PHE A CA 1
ATOM 574 C C . PHE A 1 71 ? 0.113 -4.460 10.458 1.00 75.06 71 PHE A C 1
ATOM 576 O O . PHE A 1 71 ? 0.734 -3.753 9.660 1.00 75.06 71 PHE A O 1
ATOM 583 N N . ASP A 1 72 ? 0.651 -5.489 11.101 1.00 66.50 72 ASP A N 1
ATOM 584 C CA . ASP A 1 72 ? 1.865 -6.127 10.627 1.00 66.50 72 ASP A CA 1
ATOM 585 C C . ASP A 1 72 ? 1.476 -6.969 9.409 1.00 66.50 72 ASP A C 1
ATOM 587 O O . ASP A 1 72 ? 0.451 -7.652 9.428 1.00 66.50 72 ASP A O 1
ATOM 591 N N . SER A 1 73 ? 2.245 -6.872 8.329 1.00 61.00 73 SER A N 1
ATOM 592 C CA . SER A 1 73 ? 2.059 -7.699 7.138 1.00 61.00 73 SER A CA 1
ATOM 593 C C . SER A 1 73 ? 2.909 -8.964 7.301 1.00 61.00 73 SER A C 1
ATOM 595 O O . SER A 1 73 ? 4.110 -8.901 7.026 1.00 61.00 73 SER A O 1
ATOM 597 N N . PRO A 1 74 ? 2.357 -10.095 7.793 1.00 55.31 74 PRO A N 1
ATOM 598 C CA . PRO A 1 74 ? 3.129 -11.327 7.952 1.00 55.31 74 PRO A CA 1
ATOM 599 C C . PRO A 1 74 ? 3.545 -11.929 6.602 1.00 55.31 74 PRO A C 1
ATOM 601 O O . PRO A 1 74 ? 4.542 -12.640 6.536 1.00 55.31 74 PRO A O 1
ATOM 604 N N . GLU A 1 75 ? 2.808 -11.627 5.528 1.00 53.41 75 GLU A N 1
ATOM 605 C CA . GLU A 1 75 ? 2.997 -12.228 4.201 1.00 53.41 75 GLU A CA 1
ATOM 606 C C . GLU A 1 75 ? 4.035 -11.495 3.344 1.00 53.41 75 GLU A C 1
ATOM 608 O O . GLU A 1 75 ? 4.727 -12.107 2.527 1.00 53.41 75 GLU A O 1
ATOM 613 N N . SER A 1 76 ? 4.234 -10.190 3.556 1.00 52.53 76 SER A N 1
ATOM 614 C CA . SER A 1 76 ? 5.268 -9.467 2.819 1.00 52.53 76 SER A CA 1
ATOM 615 C C . SER A 1 76 ? 6.625 -9.630 3.506 1.00 52.53 76 SER A C 1
ATOM 617 O O . SER A 1 76 ? 6.800 -9.177 4.633 1.00 52.53 76 SER A O 1
ATOM 619 N N . LYS A 1 77 ? 7.631 -10.164 2.792 1.00 51.88 77 LYS A N 1
ATOM 620 C CA . LYS A 1 77 ? 9.046 -10.244 3.243 1.00 51.88 77 LYS A CA 1
ATOM 621 C C . LYS A 1 77 ? 9.615 -8.909 3.763 1.00 51.88 77 LYS A C 1
ATOM 623 O O . LYS A 1 77 ? 10.635 -8.880 4.444 1.00 51.88 77 LYS A O 1
ATOM 628 N N . THR A 1 78 ? 8.963 -7.797 3.440 1.00 48.25 78 THR A N 1
ATOM 629 C CA . THR A 1 78 ? 9.202 -6.474 4.012 1.00 48.25 78 THR A CA 1
ATOM 630 C C . THR A 1 78 ? 8.385 -6.287 5.296 1.00 48.25 78 THR A C 1
ATOM 632 O O . THR A 1 78 ? 7.164 -6.192 5.215 1.00 48.25 78 THR A O 1
ATOM 635 N N . ARG A 1 79 ? 9.042 -6.175 6.464 1.00 56.34 79 ARG A N 1
ATOM 636 C CA . ARG A 1 79 ? 8.426 -5.870 7.781 1.00 56.34 79 ARG A CA 1
ATOM 637 C C . ARG A 1 79 ? 7.878 -4.431 7.870 1.00 56.34 79 ARG A C 1
ATOM 639 O O . ARG A 1 79 ? 8.242 -3.671 8.762 1.00 56.34 79 ARG A O 1
ATOM 646 N N . ILE A 1 80 ? 7.054 -4.022 6.914 1.00 60.44 80 ILE A N 1
ATOM 647 C CA . ILE A 1 80 ? 6.445 -2.691 6.885 1.00 60.44 80 ILE A CA 1
ATOM 648 C C . ILE A 1 80 ? 5.139 -2.766 7.671 1.00 60.44 80 ILE A C 1
ATOM 650 O O . ILE A 1 80 ? 4.249 -3.547 7.324 1.00 60.44 80 ILE A O 1
ATOM 654 N N . LYS A 1 81 ? 5.031 -1.962 8.732 1.00 66.50 81 LYS A N 1
ATOM 655 C CA . LYS A 1 81 ? 3.788 -1.799 9.491 1.00 66.50 81 LYS A CA 1
ATOM 656 C C . LYS A 1 81 ? 2.882 -0.847 8.726 1.00 66.50 81 LYS A C 1
ATOM 658 O O . LYS A 1 81 ? 3.264 0.294 8.509 1.00 66.50 81 LYS A O 1
ATOM 663 N N . ARG A 1 82 ? 1.688 -1.290 8.331 1.00 71.50 82 ARG A N 1
ATOM 664 C CA . ARG A 1 82 ? 0.723 -0.433 7.622 1.00 71.50 82 ARG A CA 1
ATOM 665 C C . ARG A 1 82 ? -0.278 0.139 8.615 1.00 71.50 82 ARG A C 1
ATOM 667 O O . ARG A 1 82 ? -0.915 -0.618 9.353 1.00 71.50 82 ARG A O 1
ATOM 674 N N . LYS A 1 83 ? -0.417 1.467 8.634 1.00 74.62 83 LYS A N 1
ATOM 675 C CA . LYS A 1 83 ? -1.422 2.173 9.439 1.00 74.62 83 LYS A CA 1
ATOM 676 C C . LYS A 1 83 ? -2.589 2.615 8.565 1.00 74.62 83 LYS A C 1
ATOM 678 O O . LYS A 1 83 ? -2.397 3.287 7.554 1.00 74.62 83 LYS A O 1
ATOM 683 N N . PHE A 1 84 ? -3.793 2.272 9.009 1.00 77.75 84 PHE A N 1
ATOM 684 C CA . PHE A 1 84 ? -5.056 2.681 8.411 1.00 77.75 84 PHE A CA 1
ATOM 685 C C . PHE A 1 84 ? -5.784 3.609 9.375 1.00 77.75 84 PHE A C 1
ATOM 687 O O . PHE A 1 84 ? -5.973 3.268 10.546 1.00 77.75 84 PHE A O 1
ATOM 694 N N . VAL A 1 85 ? -6.189 4.773 8.871 1.00 76.31 85 VAL A N 1
ATOM 695 C CA . VAL A 1 85 ? -7.028 5.727 9.599 1.00 76.31 85 VAL A CA 1
ATOM 696 C C . VAL A 1 85 ? -8.418 5.688 8.984 1.00 76.31 85 VAL A C 1
ATOM 698 O O . VAL A 1 85 ? -8.603 6.040 7.814 1.00 76.31 85 VAL A O 1
ATOM 701 N N . LEU A 1 86 ? -9.377 5.215 9.771 1.00 78.25 86 LEU A N 1
ATOM 702 C CA . LEU A 1 86 ? -10.770 5.043 9.377 1.00 78.25 86 LEU A CA 1
ATOM 703 C C . LEU A 1 86 ? -11.642 6.044 10.135 1.00 78.25 86 LEU A C 1
ATOM 705 O O . LEU A 1 86 ? -11.406 6.298 11.313 1.00 78.25 86 LEU A O 1
ATOM 709 N N . ASP A 1 87 ? -12.632 6.621 9.466 1.00 75.31 87 ASP A N 1
ATOM 710 C CA . ASP A 1 87 ? -13.621 7.507 10.097 1.00 75.31 87 ASP A CA 1
ATOM 711 C C . ASP A 1 87 ? -14.693 6.708 10.870 1.00 75.31 87 ASP A C 1
ATOM 713 O O . ASP A 1 87 ? -14.661 5.474 10.882 1.00 75.31 87 ASP A O 1
ATOM 717 N N . LYS A 1 88 ? -15.674 7.383 11.486 1.00 69.44 88 LYS A N 1
ATOM 718 C CA . LYS A 1 88 ? -16.804 6.734 12.187 1.00 69.44 88 LYS A CA 1
ATOM 719 C C . LYS A 1 88 ? -17.583 5.749 11.310 1.00 69.44 88 LYS A C 1
ATOM 721 O O . LYS A 1 88 ? -18.009 4.712 11.806 1.00 69.44 88 LYS A O 1
ATOM 726 N N . ASP A 1 89 ? -17.702 6.040 10.015 1.00 77.12 89 ASP A N 1
ATOM 727 C CA . ASP A 1 89 ? -18.370 5.171 9.033 1.00 77.12 89 ASP A CA 1
ATOM 728 C C . ASP A 1 89 ? -17.444 4.078 8.469 1.00 77.12 89 ASP A C 1
ATOM 730 O O . ASP A 1 89 ? -17.763 3.413 7.481 1.00 77.12 89 ASP A O 1
ATOM 734 N N . CYS A 1 90 ? -16.257 3.910 9.058 1.00 72.75 90 CYS A N 1
ATOM 735 C CA . CYS A 1 90 ? -15.209 3.010 8.590 1.00 72.75 90 CYS A CA 1
ATOM 736 C C . CYS A 1 90 ? -14.761 3.279 7.143 1.00 72.75 90 CYS A C 1
ATOM 738 O O . CYS A 1 90 ? -14.294 2.378 6.447 1.00 72.75 90 CYS A O 1
ATOM 740 N N . SER A 1 91 ? -14.867 4.529 6.685 1.00 74.81 91 SER A N 1
ATOM 741 C CA . SER A 1 91 ? -14.281 4.973 5.419 1.00 74.81 91 SER A CA 1
ATOM 742 C C . SER A 1 91 ? -12.787 5.260 5.603 1.00 74.81 91 SER A C 1
ATOM 744 O O . SER A 1 91 ? -12.384 5.909 6.571 1.00 74.81 91 SER A O 1
ATOM 746 N N . ILE A 1 92 ? -11.940 4.752 4.700 1.00 69.75 92 ILE A N 1
ATOM 747 C CA . ILE A 1 92 ? -10.488 4.982 4.763 1.00 69.75 92 ILE A CA 1
ATOM 748 C C . ILE A 1 92 ? -10.205 6.419 4.335 1.00 69.75 92 ILE A C 1
ATOM 750 O O . ILE A 1 92 ? -10.494 6.797 3.201 1.00 69.75 92 ILE A O 1
ATOM 754 N N . LYS A 1 93 ? -9.614 7.212 5.232 1.00 64.56 93 LYS A N 1
ATOM 755 C CA . LYS A 1 93 ? -9.233 8.603 4.949 1.00 64.56 93 LYS A CA 1
ATOM 756 C C . LYS A 1 93 ? -7.771 8.740 4.538 1.00 64.56 93 LYS A C 1
ATOM 758 O O . LYS A 1 93 ? -7.450 9.630 3.758 1.00 64.56 93 LYS A O 1
ATOM 763 N N . LEU A 1 94 ? -6.885 7.881 5.053 1.00 56.44 94 LEU A N 1
ATOM 764 C CA . LEU A 1 94 ? -5.446 8.000 4.816 1.00 56.44 94 LEU A CA 1
ATOM 765 C C . LEU A 1 94 ? -4.719 6.648 4.913 1.00 56.44 94 LEU A C 1
ATOM 767 O O . LEU A 1 94 ? -4.973 5.866 5.834 1.00 56.44 94 LEU A O 1
ATOM 771 N N . PHE A 1 95 ? -3.774 6.423 3.994 1.00 54.78 95 PHE A N 1
ATOM 772 C CA . PHE A 1 95 ? -2.778 5.349 4.046 1.00 54.78 95 PHE A CA 1
ATOM 773 C C . PHE A 1 95 ? -1.434 5.942 4.474 1.00 54.78 95 PHE A C 1
ATOM 775 O O . PHE A 1 95 ? -0.932 6.845 3.806 1.00 54.78 95 PHE A O 1
ATOM 782 N N . VAL A 1 96 ? -0.841 5.437 5.557 1.00 51.38 96 VAL A N 1
ATOM 783 C CA . VAL A 1 96 ? 0.515 5.828 5.980 1.00 51.38 96 VAL A CA 1
ATOM 784 C C . VAL A 1 96 ? 1.426 4.602 5.902 1.00 51.38 96 VAL A C 1
ATOM 786 O O . VAL A 1 96 ? 1.102 3.561 6.486 1.00 51.38 96 VAL A O 1
ATOM 789 N N . TYR A 1 97 ? 2.514 4.735 5.133 1.00 52.75 97 TYR A N 1
ATOM 790 C CA . TYR A 1 97 ? 3.537 3.709 4.886 1.00 52.75 97 TYR A CA 1
ATOM 791 C C . TYR A 1 97 ? 4.641 3.715 5.941 1.00 52.75 97 TYR A C 1
ATOM 793 O O . TYR A 1 97 ? 4.993 4.819 6.413 1.00 52.75 97 TYR A O 1
#